Protein AF-A0A2J6HYV7-F1 (afdb_monomer_lite)

Radius of gyration: 23.07 Å; chains: 1; bounding box: 35×65×57 Å

Structure (mmCIF, N/CA/C/O backbone):
data_AF-A0A2J6HYV7-F1
#
_entry.id   AF-A0A2J6HYV7-F1
#
loop_
_atom_site.group_PDB
_atom_site.id
_atom_site.type_symbol
_atom_site.label_atom_id
_atom_site.label_alt_id
_atom_site.label_comp_id
_atom_site.label_asym_id
_atom_site.label_entity_id
_atom_site.label_seq_id
_atom_site.pdbx_PDB_ins_code
_atom_site.Cartn_x
_atom_site.Cartn_y
_atom_site.Cartn_z
_atom_site.occupancy
_atom_site.B_iso_or_equiv
_atom_site.auth_seq_id
_atom_site.auth_comp_id
_atom_site.auth_asym_id
_atom_site.auth_atom_id
_atom_site.pdbx_PDB_model_num
ATOM 1 N N . MET A 1 1 ? 13.448 -26.645 39.196 1.00 62.41 1 MET A N 1
ATOM 2 C CA . MET A 1 1 ? 12.006 -26.381 38.958 1.00 62.41 1 MET A CA 1
ATOM 3 C C . MET A 1 1 ? 11.682 -24.901 38.683 1.00 62.41 1 MET A C 1
ATOM 5 O O . MET A 1 1 ? 10.910 -24.628 37.775 1.00 62.41 1 MET A O 1
ATOM 9 N N . LEU A 1 2 ? 12.293 -23.932 39.385 1.00 63.88 2 LEU A N 1
ATOM 10 C CA . LEU A 1 2 ? 12.082 -22.486 39.148 1.00 63.88 2 LEU A CA 1
ATOM 11 C C . LEU A 1 2 ? 12.522 -21.986 37.756 1.00 63.88 2 LEU A C 1
ATOM 13 O O . LEU A 1 2 ? 11.823 -21.183 37.148 1.00 63.88 2 LEU A O 1
ATOM 17 N N . ILE A 1 3 ? 13.645 -22.481 37.233 1.00 70.06 3 ILE A N 1
ATOM 18 C CA . ILE A 1 3 ? 14.179 -22.091 35.912 1.00 70.06 3 ILE A CA 1
ATOM 19 C C . ILE A 1 3 ? 13.272 -22.569 34.767 1.00 70.06 3 ILE A C 1
ATOM 21 O O . ILE A 1 3 ? 12.948 -21.795 33.875 1.00 70.06 3 ILE A O 1
ATOM 25 N N . GLN A 1 4 ? 12.774 -23.805 34.854 1.00 69.06 4 GLN A N 1
ATOM 26 C CA . GLN A 1 4 ? 11.822 -24.387 33.898 1.00 69.06 4 GLN A CA 1
ATOM 27 C C . GLN A 1 4 ? 10.507 -23.580 33.835 1.00 69.06 4 GLN A C 1
ATOM 29 O O . GLN A 1 4 ? 10.010 -23.294 32.750 1.00 69.06 4 GLN A O 1
ATOM 34 N N . ARG A 1 5 ? 9.988 -23.110 34.985 1.00 70.69 5 ARG A N 1
ATOM 35 C CA . ARG A 1 5 ? 8.808 -22.219 35.036 1.00 70.69 5 ARG A CA 1
ATOM 36 C C . ARG A 1 5 ? 9.061 -20.861 34.376 1.00 70.69 5 ARG A C 1
ATOM 38 O O . ARG A 1 5 ? 8.186 -20.378 33.670 1.00 70.69 5 ARG A O 1
ATOM 45 N N . LYS A 1 6 ? 10.245 -20.264 34.564 1.00 71.81 6 LYS A N 1
ATOM 46 C CA . LYS A 1 6 ? 10.602 -18.975 33.939 1.00 71.81 6 LYS A CA 1
ATOM 47 C C . LYS A 1 6 ? 10.700 -19.081 32.414 1.00 71.81 6 LYS A C 1
ATOM 49 O O . LYS A 1 6 ? 10.155 -18.226 31.727 1.00 71.81 6 LYS A O 1
ATOM 54 N N . ILE A 1 7 ? 11.321 -20.149 31.905 1.00 80.38 7 ILE A N 1
ATOM 55 C CA . ILE A 1 7 ? 11.440 -20.414 30.461 1.00 80.38 7 ILE A CA 1
ATOM 56 C C . ILE A 1 7 ? 10.051 -20.599 29.831 1.00 80.38 7 ILE A C 1
ATOM 58 O O . ILE A 1 7 ? 9.745 -20.008 28.796 1.00 80.38 7 ILE A O 1
ATOM 62 N N . PHE A 1 8 ? 9.177 -21.357 30.493 1.00 83.50 8 PHE A N 1
ATOM 63 C CA . PHE A 1 8 ? 7.809 -21.572 30.026 1.00 83.50 8 PHE A CA 1
ATOM 64 C C . PHE A 1 8 ? 7.000 -20.265 29.973 1.00 83.50 8 PHE A C 1
ATOM 66 O O . PHE A 1 8 ? 6.354 -19.979 28.966 1.00 83.50 8 PHE A O 1
ATOM 73 N N . SER A 1 9 ? 7.104 -19.415 31.003 1.00 79.31 9 SER A N 1
ATOM 74 C CA . SER A 1 9 ? 6.481 -18.084 31.007 1.00 79.31 9 SER A CA 1
ATOM 75 C C . SER A 1 9 ? 6.981 -17.193 29.866 1.00 79.31 9 SER A C 1
ATOM 77 O O . SER A 1 9 ? 6.173 -16.538 29.214 1.00 79.31 9 SER A O 1
ATOM 79 N N . THR A 1 10 ? 8.287 -17.186 29.580 1.00 78.88 10 THR A N 1
ATOM 80 C CA . THR A 1 10 ? 8.841 -16.377 28.480 1.00 78.88 10 THR A CA 1
ATOM 81 C C . THR A 1 10 ? 8.381 -16.850 27.104 1.00 78.88 10 THR A C 1
ATOM 83 O O . THR A 1 10 ? 8.078 -16.021 26.251 1.00 78.88 10 THR A O 1
ATOM 86 N N . ILE A 1 11 ? 8.261 -18.166 26.898 1.00 83.38 11 ILE A N 1
ATOM 87 C CA . ILE A 1 11 ? 7.774 -18.734 25.633 1.00 83.38 11 ILE A CA 1
ATOM 88 C C . ILE A 1 11 ? 6.302 -18.367 25.412 1.00 83.38 11 ILE A C 1
ATOM 90 O O . ILE A 1 11 ? 5.931 -17.981 24.308 1.00 83.38 11 ILE A O 1
ATOM 94 N N . ILE A 1 12 ? 5.472 -18.416 26.457 1.00 83.06 12 ILE A N 1
ATOM 95 C CA . ILE A 1 12 ? 4.057 -18.025 26.360 1.00 83.06 12 ILE A CA 1
ATOM 96 C C . ILE A 1 12 ? 3.910 -16.542 26.003 1.00 83.06 12 ILE A C 1
ATOM 98 O O . ILE A 1 12 ? 3.104 -16.210 25.137 1.00 83.06 12 ILE A O 1
ATOM 102 N N . ILE A 1 13 ? 4.700 -15.657 26.622 1.00 77.88 13 ILE A N 1
ATOM 103 C CA . ILE A 1 13 ? 4.671 -14.217 26.314 1.00 77.88 13 ILE A CA 1
ATOM 104 C C . ILE A 1 13 ? 5.068 -13.976 24.852 1.00 77.88 13 ILE A C 1
ATOM 106 O O . ILE A 1 13 ? 4.376 -13.245 24.146 1.00 77.88 13 ILE A O 1
ATOM 110 N N . LEU A 1 14 ? 6.124 -14.644 24.376 1.00 76.62 14 LEU A N 1
ATOM 111 C CA . LEU A 1 14 ? 6.581 -14.542 22.990 1.00 76.62 14 LEU A CA 1
ATOM 112 C C . LEU A 1 14 ? 5.510 -15.017 21.992 1.00 76.62 14 LEU A C 1
ATOM 114 O O . LEU A 1 14 ? 5.252 -14.340 20.999 1.00 76.62 14 LEU A O 1
ATOM 118 N N . LEU A 1 15 ? 4.852 -16.150 22.265 1.00 73.00 15 LEU A N 1
ATOM 119 C CA . LEU A 1 15 ? 3.781 -16.684 21.417 1.00 73.00 15 LEU A CA 1
ATOM 120 C C . LEU A 1 15 ? 2.557 -15.755 21.375 1.00 73.00 15 LEU A C 1
ATOM 122 O O . LEU A 1 15 ? 1.952 -15.584 20.315 1.00 73.00 15 LEU A O 1
ATOM 126 N N . PHE A 1 16 ? 2.217 -15.109 22.494 1.00 66.44 16 PHE A N 1
ATOM 127 C CA . PHE A 1 16 ? 1.092 -14.175 22.549 1.00 66.44 16 PHE A CA 1
ATOM 128 C C . PHE A 1 16 ? 1.351 -12.917 21.701 1.00 66.44 16 PHE A C 1
ATOM 130 O O . PHE A 1 16 ? 0.464 -12.478 20.968 1.00 66.44 16 PHE A O 1
ATOM 137 N N . SER A 1 17 ? 2.580 -12.386 21.708 1.00 61.81 17 SER A N 1
ATOM 138 C CA . SER A 1 17 ? 2.969 -11.208 20.914 1.00 61.81 17 SER A CA 1
ATOM 139 C C . SER A 1 17 ? 2.902 -11.416 19.396 1.00 61.81 17 SER A C 1
ATOM 141 O O . SER A 1 17 ? 2.680 -10.457 18.663 1.00 61.81 17 SER A O 1
ATOM 143 N N . ILE A 1 18 ? 3.070 -12.646 18.902 1.00 61.41 18 ILE A N 1
ATOM 144 C CA . ILE A 1 18 ? 3.028 -12.939 17.456 1.00 61.41 18 ILE A CA 1
ATOM 145 C C . ILE A 1 18 ? 1.579 -12.939 16.938 1.00 61.41 18 ILE A C 1
ATOM 147 O O . ILE A 1 18 ? 1.308 -12.515 15.813 1.00 61.41 18 ILE A O 1
ATOM 151 N N . SER A 1 19 ? 0.627 -13.375 17.769 1.00 61.41 19 SER A N 1
ATOM 152 C CA . SER A 1 19 ? -0.785 -13.496 17.381 1.00 61.41 19 SER A CA 1
ATOM 153 C C . SER A 1 19 ? -1.473 -12.146 17.125 1.00 61.41 19 SER A C 1
ATOM 155 O O . SER A 1 19 ? -2.306 -12.036 16.222 1.00 61.41 19 SER A O 1
ATOM 157 N N . THR A 1 20 ? -1.082 -11.096 17.850 1.00 58.97 20 THR A N 1
ATOM 158 C CA . THR A 1 20 ? -1.672 -9.755 17.722 1.00 58.97 20 THR A CA 1
ATOM 159 C C . THR A 1 20 ? -1.298 -9.083 16.401 1.00 58.97 20 THR A C 1
ATOM 161 O O . THR A 1 20 ? -2.142 -8.448 15.770 1.00 58.97 20 THR A O 1
ATOM 164 N N . PHE A 1 21 ? -0.069 -9.281 15.916 1.00 59.53 21 PHE A N 1
ATOM 165 C CA . PHE A 1 21 ? 0.405 -8.670 14.670 1.00 59.53 21 PHE A CA 1
ATOM 166 C C . PHE A 1 21 ? -0.352 -9.191 13.434 1.00 59.53 21 PHE A C 1
ATOM 168 O O . PHE A 1 21 ? -0.673 -8.427 12.525 1.00 59.53 21 PHE A O 1
ATOM 175 N N . SER A 1 22 ? -0.712 -10.480 13.423 1.00 58.59 22 SER A N 1
ATOM 176 C CA . SER A 1 22 ? -1.481 -11.100 12.331 1.00 58.59 22 SER A CA 1
ATOM 177 C C . SER A 1 22 ? -2.939 -10.624 12.269 1.00 58.59 22 SER A C 1
ATOM 179 O O . SER A 1 22 ? -3.505 -10.480 11.184 1.00 58.59 22 SER A O 1
ATOM 181 N N . GLN A 1 23 ? -3.560 -10.342 13.417 1.00 61.44 23 GLN A N 1
ATOM 182 C CA . GLN A 1 23 ? -4.925 -9.810 13.456 1.00 61.44 23 GLN A CA 1
ATOM 183 C C . GLN A 1 23 ? -4.986 -8.369 12.943 1.00 61.44 23 GLN A C 1
ATOM 185 O O . GLN A 1 23 ? -5.919 -8.010 12.223 1.00 61.44 23 GLN A O 1
ATOM 190 N N . ILE A 1 24 ? -3.968 -7.565 13.262 1.00 61.75 24 ILE A N 1
ATOM 191 C CA . ILE A 1 24 ? -3.866 -6.180 12.798 1.00 61.75 24 ILE A CA 1
ATOM 192 C C . ILE A 1 24 ? -3.774 -6.134 11.267 1.00 61.75 24 ILE A C 1
ATOM 194 O O . ILE A 1 24 ? -4.502 -5.370 10.642 1.00 61.75 24 ILE A O 1
ATOM 198 N N . THR A 1 25 ? -2.952 -6.979 10.635 1.00 62.25 25 THR A N 1
ATOM 199 C CA . THR A 1 25 ? -2.809 -6.976 9.166 1.00 62.25 25 THR A CA 1
ATOM 200 C C . THR A 1 25 ? -4.062 -7.465 8.441 1.00 62.25 25 THR A C 1
ATOM 202 O O . THR A 1 25 ? -4.433 -6.889 7.418 1.00 62.25 25 THR A O 1
ATOM 205 N N . ARG A 1 26 ? -4.773 -8.467 8.983 1.00 63.22 26 ARG A N 1
ATOM 206 C CA . ARG A 1 26 ? -6.048 -8.938 8.413 1.00 63.22 26 ARG A CA 1
ATOM 207 C C . ARG A 1 26 ? -7.143 -7.865 8.478 1.00 63.22 26 ARG A C 1
ATOM 209 O O . ARG A 1 26 ? -7.946 -7.783 7.557 1.00 63.22 26 ARG A O 1
ATOM 216 N N . ASN A 1 27 ? -7.149 -7.025 9.515 1.00 78.38 27 ASN A N 1
ATOM 217 C CA . ASN A 1 27 ? -8.120 -5.935 9.662 1.00 78.38 27 ASN A CA 1
ATOM 218 C C . ASN A 1 27 ? -7.914 -4.812 8.622 1.00 78.38 27 ASN A C 1
ATOM 220 O O . ASN A 1 27 ? -8.861 -4.153 8.209 1.00 78.38 27 ASN A O 1
ATOM 224 N N . LEU A 1 28 ? -6.682 -4.615 8.145 1.00 88.06 28 LEU A N 1
ATOM 225 C CA . LEU A 1 28 ? -6.372 -3.564 7.169 1.00 88.06 28 LEU A CA 1
ATOM 226 C C . LEU A 1 28 ? -6.731 -3.936 5.726 1.00 88.06 28 LEU A C 1
ATOM 228 O O . LEU A 1 28 ? -6.923 -3.044 4.898 1.00 88.06 28 LEU A O 1
ATOM 232 N N . ASN A 1 29 ? -6.861 -5.227 5.414 1.00 89.38 29 ASN A N 1
ATOM 233 C CA . ASN A 1 29 ? -7.237 -5.706 4.082 1.00 89.38 2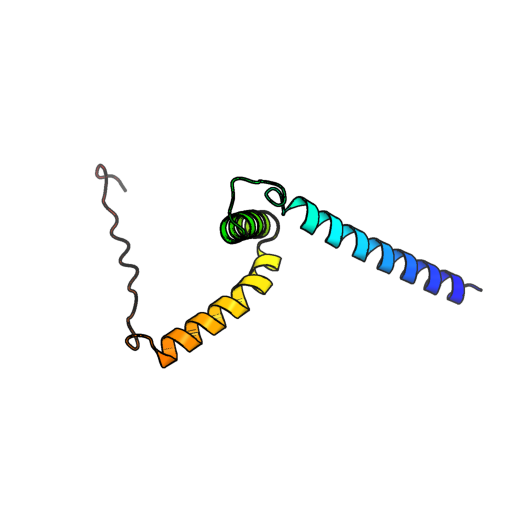9 ASN A CA 1
ATOM 234 C C . ASN A 1 29 ? -8.765 -5.727 3.897 1.00 89.38 29 ASN A C 1
ATOM 236 O O . ASN A 1 29 ? -9.381 -6.767 3.660 1.00 89.38 29 ASN A O 1
ATOM 240 N N . THR A 1 30 ? -9.385 -4.556 4.033 1.00 93.75 30 THR A N 1
ATOM 241 C CA . THR A 1 30 ? -10.847 -4.397 4.008 1.00 93.75 30 THR A CA 1
ATOM 242 C C . THR A 1 30 ? -11.467 -4.699 2.642 1.00 93.75 30 THR A C 1
ATOM 244 O O . THR A 1 30 ? -12.639 -5.056 2.570 1.00 93.75 30 THR A O 1
ATOM 247 N N . ALA A 1 31 ? -10.690 -4.588 1.562 1.00 94.25 31 ALA A N 1
ATOM 248 C CA . ALA A 1 31 ? -11.145 -4.775 0.185 1.00 94.25 31 ALA A CA 1
ATOM 249 C C . ALA A 1 31 ? -10.872 -6.181 -0.389 1.00 94.25 31 ALA A C 1
ATOM 251 O O . ALA A 1 31 ? -11.175 -6.429 -1.559 1.00 94.25 31 ALA A O 1
ATOM 252 N N . ALA A 1 32 ? -10.322 -7.116 0.401 1.00 91.31 32 ALA A N 1
ATOM 253 C CA . ALA A 1 32 ? -9.880 -8.437 -0.071 1.00 91.31 32 ALA A CA 1
ATOM 254 C C . ALA A 1 32 ? -10.935 -9.164 -0.927 1.00 91.31 32 ALA A C 1
ATOM 256 O O . ALA A 1 32 ? -10.640 -9.696 -2.003 1.00 91.31 32 ALA A O 1
ATOM 257 N N . HIS A 1 33 ? -12.186 -9.127 -0.465 1.00 93.75 33 HIS A N 1
ATOM 258 C CA . HIS A 1 33 ? -13.316 -9.854 -1.043 1.00 93.75 33 HIS A CA 1
ATOM 259 C C . HIS A 1 33 ? -14.202 -9.000 -1.966 1.00 93.75 33 HIS A C 1
ATOM 261 O O . HIS A 1 33 ? -15.263 -9.453 -2.383 1.00 93.75 33 HIS A O 1
ATOM 267 N N . CYS A 1 34 ? -13.797 -7.771 -2.303 1.00 95.50 34 CYS A N 1
ATOM 268 C CA . CYS A 1 34 ? -14.548 -6.931 -3.235 1.00 95.50 34 CYS A CA 1
ATOM 269 C C . CYS A 1 34 ? -14.372 -7.440 -4.671 1.00 95.50 34 CYS A C 1
ATOM 271 O O . CYS A 1 34 ? -13.268 -7.427 -5.205 1.00 95.50 34 CYS A O 1
ATOM 273 N N . ASN A 1 35 ? -15.446 -7.873 -5.325 1.00 96.12 35 ASN A N 1
ATOM 274 C CA . ASN A 1 35 ? -15.353 -8.456 -6.675 1.00 96.12 35 ASN A CA 1
ATOM 275 C C . ASN A 1 35 ? -15.246 -7.403 -7.789 1.00 96.12 35 ASN A C 1
ATOM 277 O O . ASN A 1 35 ? -14.898 -7.733 -8.915 1.00 96.12 35 ASN A O 1
ATOM 281 N N . TYR A 1 36 ? -15.560 -6.147 -7.474 1.00 96.25 36 TYR A N 1
ATOM 282 C CA . TYR A 1 36 ? -15.575 -5.024 -8.413 1.00 96.25 36 TYR A CA 1
ATOM 283 C C . TYR A 1 36 ? -14.238 -4.274 -8.493 1.00 96.25 36 TYR A C 1
ATOM 285 O O . TYR A 1 36 ? -14.129 -3.330 -9.266 1.00 96.25 36 TYR A O 1
ATOM 293 N N . LEU A 1 37 ? -13.250 -4.663 -7.682 1.00 97.31 37 LEU A N 1
ATOM 294 C CA . LEU A 1 37 ? -11.920 -4.061 -7.671 1.00 97.31 37 LEU A CA 1
ATOM 295 C C . LEU A 1 37 ? -10.909 -5.022 -8.284 1.00 97.31 37 LEU A C 1
ATOM 297 O O . LEU A 1 37 ? -10.890 -6.216 -7.958 1.00 97.31 37 LEU A O 1
ATOM 301 N N . SER A 1 38 ? -10.032 -4.475 -9.114 1.00 97.50 38 SER A N 1
ATOM 302 C CA . SER A 1 38 ? -8.813 -5.137 -9.561 1.00 97.50 38 SER A CA 1
ATOM 303 C C . SER A 1 38 ? -7.874 -5.433 -8.385 1.00 97.50 38 SER A C 1
ATOM 305 O O . SER A 1 38 ? -8.030 -4.918 -7.273 1.00 97.50 38 SER A O 1
ATOM 307 N N . ALA A 1 39 ? -6.881 -6.291 -8.620 1.00 95.19 39 ALA A N 1
ATOM 308 C CA . ALA A 1 39 ? -5.872 -6.606 -7.612 1.00 95.19 39 ALA A CA 1
ATOM 309 C C . ALA A 1 39 ? -5.102 -5.351 -7.162 1.00 95.19 39 ALA A C 1
ATOM 311 O O . ALA A 1 39 ? -4.901 -5.160 -5.962 1.00 95.19 39 ALA A O 1
ATOM 312 N N . ASP A 1 40 ? -4.759 -4.473 -8.105 1.00 94.69 40 ASP A N 1
ATOM 313 C CA . ASP A 1 40 ? -3.998 -3.250 -7.838 1.00 94.69 40 ASP A CA 1
ATOM 314 C C . ASP A 1 40 ? -4.805 -2.254 -6.997 1.00 94.69 40 ASP A C 1
ATOM 316 O O . ASP A 1 40 ? -4.295 -1.685 -6.033 1.00 94.69 40 ASP A O 1
ATOM 320 N N . GLU A 1 41 ? -6.099 -2.093 -7.283 1.00 96.12 41 GLU A N 1
ATOM 321 C CA . GLU A 1 41 ? -6.978 -1.231 -6.485 1.00 96.12 41 GLU A CA 1
ATOM 322 C C . GLU A 1 41 ? -7.144 -1.749 -5.051 1.00 96.12 41 GLU A C 1
ATOM 324 O O . GLU A 1 41 ? -7.133 -0.967 -4.098 1.00 96.12 41 GLU A O 1
ATOM 329 N N . LYS A 1 42 ? -7.253 -3.071 -4.867 1.00 96.38 42 LYS A N 1
ATOM 330 C CA . LYS A 1 42 ? -7.301 -3.675 -3.525 1.00 96.38 42 LYS A CA 1
ATOM 331 C C . LYS A 1 42 ? -6.008 -3.438 -2.756 1.00 96.38 42 LYS A C 1
ATOM 333 O O . LYS A 1 42 ? -6.062 -3.093 -1.575 1.00 96.38 42 LYS A O 1
ATOM 338 N N . GLN A 1 43 ? -4.868 -3.605 -3.422 1.00 93.69 43 GLN A N 1
ATOM 339 C CA . GLN A 1 43 ? -3.554 -3.353 -2.842 1.00 93.69 43 GLN A CA 1
ATOM 340 C C . GLN A 1 43 ? -3.405 -1.880 -2.438 1.00 93.69 43 GLN A C 1
ATOM 342 O O . GLN A 1 43 ? -2.976 -1.589 -1.323 1.00 93.69 43 GLN A O 1
ATOM 347 N N . MET A 1 44 ? -3.860 -0.951 -3.281 1.00 95.00 44 MET A N 1
ATOM 348 C CA . MET A 1 44 ? -3.857 0.481 -2.980 1.00 95.00 44 MET A CA 1
ATOM 349 C C . MET A 1 44 ? -4.706 0.815 -1.745 1.00 95.00 44 MET A C 1
ATOM 351 O O . MET A 1 44 ? -4.259 1.552 -0.868 1.00 95.00 44 MET A O 1
ATOM 355 N N . ILE A 1 45 ? -5.908 0.241 -1.620 1.00 96.50 45 ILE A N 1
ATOM 356 C CA . ILE A 1 45 ? -6.753 0.426 -0.428 1.00 96.50 45 ILE A CA 1
ATOM 357 C C . ILE A 1 45 ? -6.071 -0.137 0.824 1.00 96.50 45 ILE A C 1
ATOM 359 O O . ILE A 1 45 ? -6.094 0.505 1.877 1.00 96.50 45 ILE A O 1
ATOM 363 N N . PHE A 1 46 ? -5.443 -1.311 0.724 1.00 94.56 46 PHE A N 1
ATOM 364 C CA . PHE A 1 46 ? -4.671 -1.884 1.825 1.00 94.56 46 PHE A CA 1
ATOM 365 C C . PHE A 1 46 ? -3.536 -0.949 2.263 1.00 94.56 46 PHE A C 1
ATOM 367 O O . PHE A 1 46 ? -3.387 -0.686 3.456 1.00 94.56 46 PHE A O 1
ATOM 374 N N . GLU A 1 47 ? -2.773 -0.400 1.318 1.00 94.50 47 GLU A N 1
ATOM 375 C CA . GLU A 1 47 ? -1.678 0.529 1.603 1.00 94.50 47 GLU A CA 1
ATOM 376 C C . GLU A 1 47 ? -2.171 1.839 2.228 1.00 94.50 47 GLU A C 1
ATOM 378 O O . GLU A 1 47 ? -1.587 2.300 3.210 1.00 94.50 47 GLU A O 1
ATOM 383 N N . ILE A 1 48 ? -3.301 2.385 1.759 1.00 95.31 48 ILE A N 1
ATOM 384 C CA . ILE A 1 48 ? -3.969 3.541 2.382 1.00 95.31 48 ILE A CA 1
ATOM 385 C C . ILE A 1 48 ? -4.348 3.231 3.837 1.00 95.31 48 ILE A C 1
ATOM 387 O O . ILE A 1 48 ? -4.123 4.040 4.741 1.00 95.31 48 ILE A O 1
ATOM 391 N N . ASN A 1 49 ? -4.917 2.057 4.099 1.00 95.12 49 ASN A N 1
ATOM 392 C CA . ASN A 1 49 ? -5.274 1.660 5.459 1.00 95.12 49 ASN A CA 1
ATOM 393 C C . ASN A 1 49 ? -4.024 1.466 6.330 1.00 95.12 49 ASN A C 1
ATOM 395 O O . ASN A 1 49 ? -4.012 1.857 7.503 1.00 95.12 49 ASN A O 1
ATOM 399 N N . LEU A 1 50 ? -2.955 0.906 5.763 1.00 92.94 50 LEU A N 1
ATOM 400 C CA . LEU A 1 50 ? -1.688 0.692 6.450 1.00 92.94 50 LEU A CA 1
ATOM 401 C C . LEU A 1 50 ? -1.010 2.015 6.813 1.00 92.94 50 LEU A C 1
ATOM 403 O O . LEU A 1 50 ? -0.621 2.179 7.965 1.00 92.94 50 LEU A O 1
ATOM 407 N N . VAL A 1 51 ? -0.930 2.98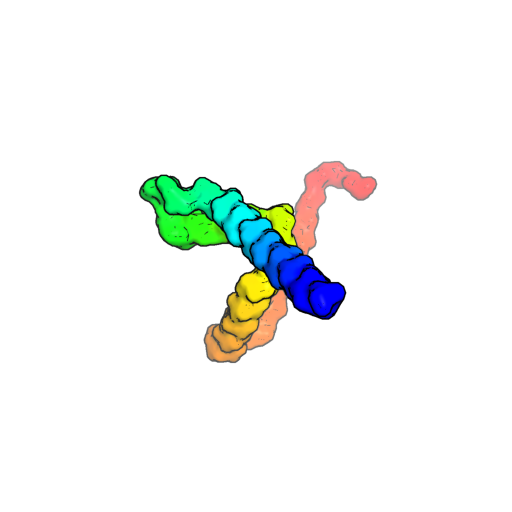6 5.899 1.00 94.69 51 VAL A N 1
ATOM 408 C CA . VAL A 1 51 ? -0.321 4.293 6.201 1.00 94.69 51 VAL A CA 1
ATOM 409 C C . VAL A 1 51 ? -1.123 5.073 7.246 1.00 94.69 51 VAL A C 1
ATOM 411 O O . VAL A 1 51 ? -0.535 5.722 8.108 1.00 94.69 51 VAL A O 1
ATOM 414 N N . ARG A 1 52 ? -2.461 4.966 7.231 1.00 91.69 52 ARG A N 1
ATOM 415 C CA . ARG A 1 52 ? -3.337 5.640 8.206 1.00 91.69 52 ARG A CA 1
ATOM 416 C C . ARG A 1 52 ? -3.241 5.048 9.608 1.00 91.69 52 ARG A C 1
ATOM 418 O O . ARG A 1 52 ? -3.316 5.787 10.583 1.00 91.69 52 ARG A O 1
ATOM 425 N N . SER A 1 53 ? -3.128 3.726 9.711 1.00 92.00 53 SER A N 1
ATOM 426 C CA . SER A 1 53 ? -3.106 3.019 10.998 1.00 92.00 53 SER A CA 1
ATOM 427 C C . SER A 1 53 ? -1.699 2.866 11.576 1.00 92.00 53 SER A C 1
ATOM 429 O O . SER A 1 53 ? -1.518 2.929 12.789 1.00 92.00 53 SER A O 1
ATOM 431 N N . GLN A 1 54 ? -0.704 2.646 10.714 1.00 91.44 54 GLN A N 1
ATOM 432 C CA . GLN A 1 54 ? 0.669 2.293 11.067 1.00 91.44 54 GLN A CA 1
ATOM 433 C C . GLN A 1 54 ? 1.673 2.934 10.090 1.00 91.44 54 GLN A C 1
ATOM 435 O O . GLN A 1 54 ? 2.354 2.234 9.330 1.00 91.44 54 GLN A O 1
ATOM 440 N N . PRO A 1 55 ? 1.832 4.267 10.125 1.00 89.94 55 PRO A N 1
ATOM 441 C CA . PRO A 1 55 ? 2.701 4.981 9.190 1.00 89.94 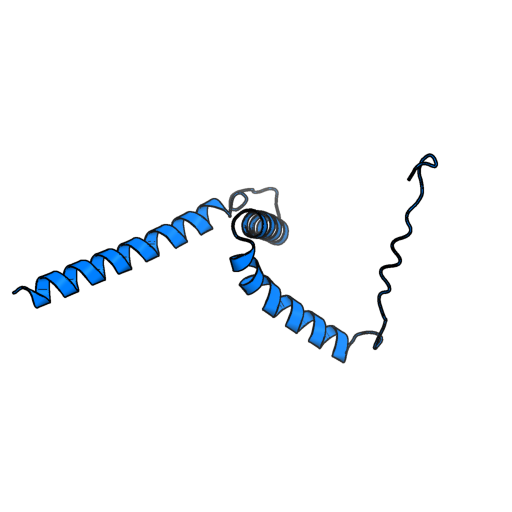55 PRO A CA 1
ATOM 442 C C . PRO A 1 55 ? 4.159 4.506 9.249 1.00 89.94 55 PRO A C 1
ATOM 444 O O . PRO A 1 55 ? 4.819 4.416 8.220 1.00 89.94 55 PRO A O 1
ATOM 447 N N . GLN A 1 56 ? 4.657 4.126 10.432 1.00 90.25 56 GLN A N 1
ATOM 448 C CA . GLN A 1 56 ? 6.021 3.605 10.585 1.00 90.25 56 GLN A CA 1
ATOM 449 C C . GLN A 1 56 ? 6.215 2.255 9.883 1.00 90.25 56 GLN A C 1
ATOM 451 O O . GLN A 1 56 ? 7.237 2.032 9.239 1.00 90.25 56 GLN A O 1
ATOM 456 N N . THR A 1 57 ? 5.221 1.366 9.953 1.00 88.69 57 THR A N 1
ATOM 457 C CA . THR A 1 57 ? 5.254 0.075 9.253 1.00 88.69 57 THR A CA 1
ATOM 458 C C . THR A 1 57 ? 5.209 0.278 7.741 1.00 88.69 57 THR A C 1
ATOM 460 O O . THR A 1 57 ? 5.938 -0.392 7.011 1.00 88.69 57 THR A O 1
ATOM 463 N N . TYR A 1 58 ? 4.415 1.242 7.266 1.00 92.19 58 TYR A N 1
ATOM 464 C CA . TYR A 1 58 ? 4.339 1.584 5.845 1.00 92.19 58 TYR A CA 1
ATOM 465 C C . TYR A 1 58 ? 5.690 2.041 5.269 1.00 92.19 58 TYR A C 1
ATOM 467 O O . TYR A 1 58 ? 6.014 1.707 4.130 1.00 92.19 58 TYR A O 1
ATOM 475 N N . LEU A 1 59 ? 6.538 2.710 6.063 1.00 91.12 59 LEU A N 1
ATOM 476 C CA . LEU A 1 59 ? 7.887 3.088 5.619 1.00 91.12 59 LEU A CA 1
ATOM 477 C C . LEU A 1 59 ? 8.729 1.880 5.188 1.00 91.12 59 LEU A C 1
ATOM 479 O O . LEU A 1 59 ? 9.529 1.992 4.261 1.00 91.12 59 LEU A O 1
ATOM 483 N N . ASN A 1 60 ? 8.556 0.725 5.834 1.00 90.38 60 ASN A N 1
ATOM 484 C CA . ASN A 1 60 ? 9.282 -0.494 5.467 1.00 90.38 60 ASN A CA 1
ATOM 485 C C . ASN A 1 60 ? 8.813 -1.057 4.120 1.00 90.38 60 ASN A C 1
ATOM 487 O O . ASN A 1 60 ? 9.606 -1.680 3.418 1.00 90.38 60 ASN A O 1
ATOM 491 N N . LEU A 1 61 ? 7.550 -0.813 3.761 1.00 88.44 61 LEU A N 1
ATOM 492 C CA . LEU A 1 61 ? 6.977 -1.206 2.479 1.00 88.44 61 LEU A CA 1
ATOM 493 C C . LEU A 1 61 ? 7.430 -0.261 1.361 1.00 88.44 61 LEU A C 1
ATOM 495 O O . LEU A 1 61 ? 7.884 -0.746 0.334 1.00 88.44 61 LEU A O 1
ATOM 499 N N . ILE A 1 62 ? 7.374 1.063 1.563 1.00 92.44 62 ILE A N 1
ATOM 500 C CA . ILE A 1 62 ? 7.624 2.047 0.491 1.00 92.44 62 ILE A CA 1
ATOM 501 C C . ILE A 1 62 ? 9.111 2.265 0.163 1.00 92.44 62 ILE A C 1
ATOM 503 O O . ILE A 1 62 ? 9.452 2.558 -0.981 1.00 92.44 62 ILE A O 1
ATOM 507 N N . LYS A 1 63 ? 10.024 2.099 1.133 1.00 93.19 63 LYS A N 1
ATOM 508 C CA . LYS A 1 63 ? 11.472 2.328 0.936 1.00 93.19 63 LYS A CA 1
ATOM 509 C C . LYS A 1 63 ? 12.075 1.510 -0.224 1.00 93.19 63 LYS A C 1
ATOM 511 O O . LYS A 1 63 ? 12.800 2.094 -1.027 1.00 93.19 63 LYS A O 1
ATOM 516 N N . PRO A 1 64 ? 11.799 0.197 -0.357 1.00 92.62 64 PRO A N 1
ATOM 517 C CA . PRO A 1 64 ? 12.230 -0.579 -1.519 1.00 92.62 64 PRO A CA 1
ATOM 518 C C . PRO A 1 64 ? 11.707 -0.042 -2.856 1.00 92.62 64 PRO A C 1
ATOM 520 O O . PRO A 1 64 ? 12.469 -0.002 -3.821 1.00 92.62 64 PRO 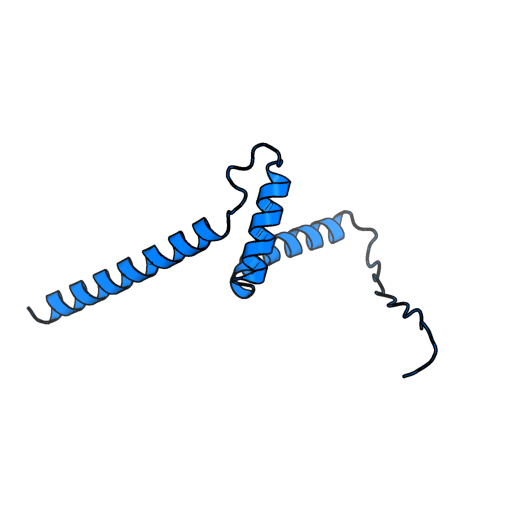A O 1
ATOM 523 N N . TYR A 1 65 ? 10.439 0.387 -2.920 1.00 89.25 65 TYR A N 1
ATOM 524 C CA . TYR A 1 65 ? 9.861 0.956 -4.143 1.00 89.25 65 TYR A CA 1
ATOM 525 C C . TYR A 1 65 ? 10.539 2.266 -4.525 1.00 89.25 65 TYR A C 1
ATOM 527 O O . TYR A 1 65 ? 10.885 2.439 -5.688 1.00 89.25 65 TYR A O 1
ATOM 535 N N . LEU A 1 66 ? 10.789 3.143 -3.546 1.00 91.19 66 LEU A N 1
ATOM 536 C CA . LEU A 1 66 ? 11.526 4.384 -3.769 1.00 91.19 66 LEU A CA 1
ATOM 537 C C . LEU A 1 66 ? 12.913 4.097 -4.347 1.00 91.19 66 LEU A C 1
ATOM 539 O O . LEU A 1 66 ? 13.247 4.618 -5.402 1.00 91.19 66 LEU A O 1
ATOM 543 N N . LYS A 1 67 ? 13.672 3.189 -3.723 1.00 91.19 67 LYS A N 1
ATOM 544 C CA 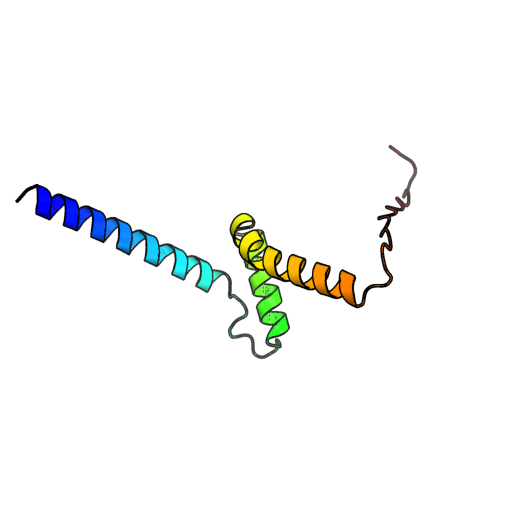. LYS A 1 67 ? 15.008 2.815 -4.204 1.00 91.19 67 LYS A CA 1
ATOM 545 C C . LYS A 1 67 ? 14.981 2.265 -5.633 1.00 91.19 67 LYS A C 1
ATOM 547 O O . LYS A 1 67 ? 15.875 2.546 -6.426 1.00 91.19 67 LYS A O 1
ATOM 552 N N . LYS A 1 68 ? 13.973 1.453 -5.962 1.00 90.44 68 LYS A N 1
ATOM 553 C CA . LYS A 1 68 ? 13.795 0.926 -7.318 1.00 90.44 68 LYS A CA 1
ATOM 554 C C . LYS A 1 68 ? 13.492 2.052 -8.312 1.00 90.44 68 LYS A C 1
ATOM 556 O O . LYS A 1 68 ? 14.113 2.090 -9.366 1.00 90.44 68 LYS A O 1
ATOM 561 N N . ALA A 1 69 ? 12.588 2.964 -7.962 1.00 87.44 69 ALA A N 1
ATOM 562 C CA . ALA A 1 69 ? 12.232 4.103 -8.802 1.00 87.44 69 ALA A CA 1
ATOM 563 C C . ALA A 1 69 ? 13.419 5.056 -9.017 1.00 87.44 69 ALA A C 1
ATOM 565 O O . ALA A 1 69 ? 13.631 5.519 -10.131 1.00 87.44 69 ALA A O 1
ATOM 566 N N . GLU A 1 70 ? 14.223 5.305 -7.981 1.00 87.69 70 GLU A N 1
ATOM 567 C CA . GLU A 1 70 ? 15.467 6.080 -8.076 1.00 87.69 70 GLU A CA 1
ATOM 568 C C . GLU A 1 70 ? 16.458 5.431 -9.051 1.00 87.69 70 GLU A C 1
ATOM 570 O O . GLU A 1 70 ? 16.992 6.116 -9.917 1.00 87.69 70 GLU A O 1
ATOM 575 N N . ALA A 1 71 ? 16.647 4.109 -8.976 1.00 88.81 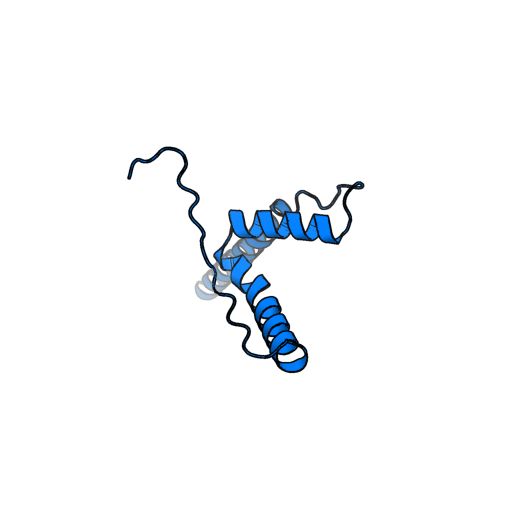71 ALA A N 1
ATOM 576 C CA . ALA A 1 71 ? 17.519 3.385 -9.902 1.00 88.81 71 ALA A CA 1
ATOM 577 C C . ALA A 1 71 ? 16.990 3.403 -11.349 1.00 88.81 71 ALA A C 1
ATOM 579 O O . ALA A 1 71 ? 17.758 3.552 -12.296 1.00 88.81 71 ALA A O 1
ATOM 580 N N . GLU A 1 72 ? 15.676 3.271 -11.545 1.00 87.44 72 GLU A N 1
ATOM 581 C CA . GLU A 1 72 ? 15.060 3.384 -12.873 1.00 87.44 72 GLU A CA 1
ATOM 582 C C . GLU A 1 72 ? 15.197 4.803 -13.442 1.00 87.44 72 GLU A C 1
ATOM 584 O O . GLU A 1 72 ? 15.487 4.960 -14.627 1.00 87.44 72 GLU A O 1
ATOM 589 N N . LEU A 1 73 ? 15.052 5.830 -12.601 1.00 84.38 73 LEU A N 1
ATOM 590 C CA . LEU A 1 73 ? 15.290 7.225 -12.970 1.00 84.38 73 LEU A CA 1
ATOM 591 C C . LEU A 1 73 ? 16.759 7.501 -13.304 1.00 84.38 73 LEU A C 1
ATOM 593 O O . LEU A 1 73 ? 17.028 8.289 -14.202 1.00 84.38 73 LEU A O 1
ATOM 597 N N . GLU A 1 74 ? 17.711 6.863 -12.629 1.00 82.50 74 GLU A N 1
ATOM 598 C CA . GLU A 1 74 ? 19.133 7.005 -12.956 1.00 82.50 74 GLU A CA 1
ATOM 599 C C . GLU A 1 74 ? 19.457 6.434 -14.347 1.00 82.50 74 GLU A C 1
ATOM 601 O O . GLU A 1 74 ? 20.221 7.031 -15.102 1.00 82.50 74 GLU A O 1
ATOM 606 N N . ILE A 1 75 ? 18.851 5.296 -14.704 1.00 84.62 75 ILE A N 1
ATOM 607 C CA . ILE A 1 75 ? 19.135 4.590 -15.964 1.00 84.62 75 ILE A CA 1
ATOM 608 C C . ILE A 1 75 ? 18.362 5.193 -17.144 1.00 84.62 75 ILE A C 1
ATOM 610 O O . ILE A 1 75 ? 18.910 5.344 -18.236 1.00 84.62 75 ILE A O 1
ATOM 614 N N . TYR A 1 76 ? 17.076 5.486 -16.946 1.00 83.69 76 TYR A N 1
ATOM 615 C CA . TYR A 1 76 ? 16.140 5.848 -18.017 1.00 83.69 76 TYR A CA 1
ATOM 616 C C . TYR A 1 76 ? 15.565 7.254 -17.871 1.00 83.69 76 TYR A C 1
ATOM 618 O O . TYR A 1 76 ? 14.862 7.730 -18.765 1.00 83.69 76 TYR A O 1
ATOM 626 N N . GLY A 1 77 ? 15.803 7.908 -16.737 1.00 73.75 77 GLY A N 1
ATOM 627 C CA . GLY A 1 77 ? 15.283 9.237 -16.486 1.00 73.75 77 GLY A CA 1
ATOM 628 C C . GLY A 1 77 ? 16.010 10.301 -17.310 1.00 73.75 77 GLY A C 1
ATOM 629 O O . GLY A 1 77 ? 17.133 10.103 -17.773 1.00 73.75 77 GLY A O 1
ATOM 630 N N . PRO A 1 78 ? 15.386 11.473 -17.481 1.00 69.88 78 PRO A N 1
ATOM 631 C CA . PRO A 1 78 ? 15.931 12.589 -18.259 1.00 69.88 78 PRO A CA 1
ATOM 632 C C . PRO A 1 78 ? 17.184 13.272 -17.649 1.00 69.88 78 PRO A C 1
ATOM 634 O O . PRO A 1 78 ? 17.501 14.397 -18.030 1.00 69.88 78 PRO A O 1
ATOM 637 N N . GLY A 1 79 ? 17.905 12.635 -16.715 1.00 63.03 79 GLY A N 1
ATOM 638 C CA . GLY A 1 79 ? 18.932 13.266 -15.871 1.00 63.03 79 GLY A CA 1
ATOM 639 C C . GLY A 1 79 ? 18.321 14.075 -14.718 1.00 63.03 79 GLY A C 1
ATOM 640 O O . GLY A 1 79 ? 17.135 13.914 -14.431 1.00 63.03 79 GLY A O 1
ATOM 641 N N . GLU A 1 80 ? 19.104 14.934 -14.040 1.00 60.81 80 GLU A N 1
ATOM 642 C CA . GLU A 1 80 ? 18.621 15.836 -12.970 1.00 60.81 80 GLU A CA 1
ATOM 643 C C . GLU A 1 80 ? 17.547 16.814 -13.489 1.00 60.81 80 GLU A C 1
ATOM 645 O O . GLU A 1 80 ? 17.785 18.003 -13.701 1.00 60.81 80 GLU A O 1
ATOM 650 N N . VAL A 1 81 ? 16.315 16.348 -13.659 1.00 58.09 81 VAL A N 1
ATOM 651 C CA . VAL A 1 81 ? 15.164 17.233 -13.750 1.00 58.09 81 VAL A CA 1
ATOM 652 C C . VAL A 1 81 ? 14.788 17.546 -12.316 1.00 58.09 81 VAL A C 1
ATOM 654 O O . VAL A 1 81 ? 14.122 16.772 -11.630 1.00 58.09 81 VAL A O 1
ATOM 657 N N . ARG A 1 82 ? 15.286 18.687 -11.833 1.00 49.31 82 ARG A N 1
ATOM 658 C CA . ARG A 1 82 ? 14.807 19.296 -10.595 1.00 49.31 82 ARG A CA 1
ATOM 659 C C . ARG A 1 82 ? 13.317 19.541 -10.776 1.00 49.31 82 ARG A C 1
ATOM 661 O O . ARG A 1 82 ? 12.929 20.531 -11.386 1.00 49.31 82 ARG A O 1
ATOM 668 N N . TYR A 1 83 ? 12.487 18.641 -10.260 1.00 51.16 83 TYR A N 1
ATOM 669 C CA . TYR A 1 83 ? 11.079 18.927 -10.043 1.00 51.16 83 TYR A CA 1
ATOM 670 C C . TYR A 1 83 ? 11.025 20.026 -8.977 1.00 51.16 83 TYR A C 1
ATOM 672 O O . TYR A 1 83 ? 10.938 19.751 -7.780 1.00 51.16 83 TYR A O 1
ATOM 680 N N . SER A 1 84 ? 11.172 21.287 -9.391 1.00 50.47 84 SER A N 1
ATOM 681 C CA . SER A 1 84 ? 10.780 22.410 -8.560 1.00 50.47 84 SER A CA 1
ATOM 682 C C . SER A 1 84 ? 9.293 22.217 -8.311 1.00 50.47 84 SER A C 1
ATOM 684 O O . SER A 1 84 ? 8.468 22.302 -9.220 1.00 50.47 84 SER A O 1
ATOM 686 N N . ILE A 1 85 ? 8.933 21.889 -7.072 1.00 52.81 85 ILE A N 1
ATOM 687 C CA . ILE A 1 85 ? 7.551 22.040 -6.637 1.00 52.81 85 ILE A CA 1
ATOM 688 C C . ILE A 1 85 ? 7.336 23.551 -6.569 1.00 52.81 85 ILE A C 1
ATOM 690 O O . ILE A 1 85 ? 7.515 24.175 -5.527 1.00 52.81 85 ILE A O 1
ATOM 694 N N . GLU A 1 86 ? 7.037 24.161 -7.711 1.00 48.44 86 GLU A N 1
ATOM 695 C CA . GLU A 1 86 ? 6.547 25.527 -7.771 1.00 48.44 86 GLU A CA 1
ATOM 696 C C . GLU A 1 86 ? 5.128 25.498 -7.212 1.00 48.44 86 GLU A C 1
ATOM 698 O O . GLU A 1 86 ? 4.139 25.335 -7.930 1.00 48.44 86 GLU A O 1
ATOM 703 N N . THR A 1 87 ? 5.012 25.588 -5.888 1.00 51.72 87 THR A N 1
ATOM 704 C CA . THR A 1 87 ? 3.731 25.816 -5.226 1.00 51.72 87 THR A CA 1
ATOM 705 C C . THR A 1 87 ? 3.235 27.198 -5.635 1.00 51.72 87 THR A C 1
ATOM 707 O O . THR A 1 87 ? 3.516 28.215 -5.006 1.00 51.72 87 THR A O 1
ATOM 710 N N . THR A 1 88 ? 2.490 27.242 -6.738 1.00 51.28 88 THR A N 1
ATOM 711 C CA . THR A 1 88 ? 1.761 28.437 -7.149 1.00 51.28 88 THR A CA 1
ATOM 712 C C . THR A 1 88 ? 0.561 28.589 -6.222 1.00 51.28 88 THR A C 1
ATOM 714 O O . THR A 1 88 ? -0.487 27.974 -6.423 1.00 51.28 88 THR A O 1
ATOM 717 N N . TYR A 1 89 ? 0.704 29.413 -5.186 1.00 53.78 89 TYR A N 1
ATOM 718 C CA . TYR A 1 89 ? -0.429 29.857 -4.383 1.00 53.78 89 TYR A CA 1
ATOM 719 C C . TYR A 1 89 ? -1.282 30.802 -5.232 1.00 53.78 89 TYR A C 1
ATOM 721 O O . TYR A 1 89 ? -0.914 31.953 -5.466 1.00 53.78 89 TYR A O 1
ATOM 729 N N . LYS A 1 90 ? -2.446 30.340 -5.697 1.00 55.81 90 LYS A N 1
ATOM 730 C CA . LYS A 1 90 ? -3.477 31.262 -6.180 1.00 55.81 90 LYS A CA 1
ATOM 731 C C . LYS A 1 90 ? -4.159 31.874 -4.961 1.00 55.81 90 LYS A C 1
ATOM 733 O O . LYS A 1 90 ? -4.907 31.195 -4.265 1.00 55.81 90 LYS A O 1
ATOM 738 N N . GLN A 1 91 ? -3.886 33.151 -4.700 1.00 56.62 91 GLN A N 1
ATOM 739 C CA . GLN A 1 91 ? -4.634 33.920 -3.709 1.00 56.62 91 GLN A CA 1
ATOM 740 C C . GLN A 1 91 ? -6.100 34.002 -4.153 1.00 56.62 91 GLN A C 1
ATOM 742 O O . GLN A 1 91 ? -6.416 34.661 -5.141 1.00 56.62 91 GLN A O 1
ATOM 747 N N . GLN A 1 92 ? -7.002 33.348 -3.424 1.00 55.62 92 GLN A N 1
ATOM 748 C CA . GLN A 1 92 ? -8.419 33.694 -3.459 1.00 55.62 92 GLN A CA 1
ATOM 749 C C . GLN A 1 92 ? -8.667 34.729 -2.357 1.00 55.62 92 GLN A C 1
ATOM 751 O O . GLN A 1 92 ? -8.598 34.418 -1.174 1.00 55.62 92 GLN A O 1
ATOM 756 N N . ASN A 1 93 ? -8.957 35.963 -2.771 1.00 59.22 93 ASN A N 1
ATOM 757 C CA . ASN A 1 93 ? -9.509 37.040 -1.939 1.00 59.22 93 ASN A CA 1
ATOM 758 C C . ASN A 1 93 ? -8.592 37.680 -0.875 1.00 59.22 93 ASN A C 1
ATOM 760 O O . ASN A 1 93 ? -9.070 38.091 0.178 1.00 59.22 93 ASN A O 1
ATOM 764 N N . GLY A 1 94 ? -7.305 37.866 -1.182 1.00 56.41 94 GLY A N 1
ATOM 765 C CA . GLY A 1 94 ? -6.541 39.037 -0.718 1.00 56.41 94 GLY A CA 1
ATOM 766 C C . GLY A 1 94 ? -6.490 39.336 0.789 1.00 56.41 94 GLY A C 1
ATOM 767 O O . GLY A 1 94 ? -6.513 40.508 1.160 1.00 56.41 94 GLY A O 1
ATOM 768 N N . LYS A 1 95 ? -6.379 38.329 1.661 1.00 47.47 95 LYS A N 1
ATOM 769 C CA . LYS A 1 95 ? -5.932 38.537 3.048 1.00 47.47 95 LYS A CA 1
ATOM 770 C C . LYS A 1 95 ? -4.959 37.443 3.480 1.00 47.47 95 LYS A C 1
ATOM 772 O O . LYS A 1 95 ? -5.296 36.264 3.410 1.00 47.47 95 LYS A O 1
ATOM 777 N N . LEU A 1 96 ? -3.771 37.881 3.901 1.00 49.66 96 LEU A N 1
ATOM 778 C CA . LEU A 1 96 ? -2.883 37.145 4.803 1.00 49.66 96 LEU A CA 1
ATOM 779 C C . LEU A 1 96 ? -3.371 37.333 6.242 1.00 49.66 96 LEU A C 1
ATOM 781 O O . LEU A 1 96 ? -3.879 38.443 6.537 1.00 49.66 96 LEU A O 1
#

Sequence (96 aa):
MLIQRKIFSTIIILLFSISTFSQITRNLNTAAHCNYLSADEKQMIFEINLVRSQPQTYLNLIKPYLKKAEAELEIYGPGEVRYSIETTYKQQNGKL

pLDDT: mean 78.08, std 16.04, range [47.47, 97.5]

Secondary structure (DSSP, 8-state):
-HHHHHHHHHHHHHHHHHHHHHHHHHHH-TTTT-TTS-HHHHHHHHHHHHHHH-HHHHHHHHHHHHHHHHHHHHHHS-S------------SSS--

Foldseek 3Di:
DVVVVVVVVVVVVVVVVVVVVVVVLVVLQPCVPPPPDDPVRSVVSSLVSCCVVPVPVSCVVCVVVVVVVVVCCVVPNPPPPPPPPPPPDDDDPDDD